Protein AF-A0A8H9JF50-F1 (afdb_monomer_lite)

pLDDT: mean 91.4, std 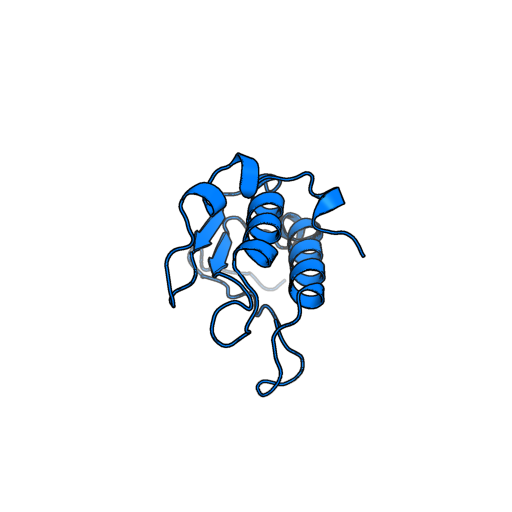13.29, range [35.34, 98.44]

Structure (mmCIF, N/CA/C/O backbone):
data_AF-A0A8H9JF50-F1
#
_entry.id   AF-A0A8H9JF50-F1
#
loop_
_atom_site.group_PDB
_atom_site.id
_atom_site.type_symbol
_atom_site.label_atom_id
_atom_site.label_alt_id
_atom_site.label_comp_id
_atom_site.label_asym_id
_atom_site.label_entity_id
_atom_site.label_seq_id
_atom_site.pdbx_PDB_ins_code
_atom_site.Cartn_x
_atom_site.Cartn_y
_atom_site.Cartn_z
_atom_site.occupancy
_atom_site.B_iso_or_equiv
_atom_site.auth_seq_id
_atom_site.auth_comp_id
_atom_site.auth_asym_id
_atom_site.auth_atom_id
_atom_site.pdbx_PDB_model_num
ATOM 1 N N . MET A 1 1 ? -9.924 -15.773 33.887 1.00 35.34 1 MET A N 1
ATOM 2 C CA . MET A 1 1 ? -10.119 -14.468 33.216 1.00 35.34 1 MET A CA 1
ATOM 3 C C . MET A 1 1 ? -8.802 -13.709 33.294 1.00 35.34 1 MET A C 1
ATOM 5 O O . MET A 1 1 ? -8.466 -13.223 34.364 1.00 35.34 1 MET A O 1
ATOM 9 N N . VAL A 1 2 ? -7.991 -13.709 32.230 1.00 38.16 2 VAL A N 1
ATOM 10 C CA . VAL A 1 2 ? -6.723 -12.959 32.231 1.00 38.16 2 VAL A CA 1
ATOM 11 C C . VAL A 1 2 ? -7.036 -11.502 31.922 1.00 38.16 2 VAL A C 1
ATOM 13 O O . VAL A 1 2 ? -7.527 -11.161 30.849 1.00 38.16 2 VAL A O 1
ATOM 16 N N . ASN A 1 3 ? -6.788 -10.674 32.926 1.00 41.47 3 ASN A N 1
ATOM 17 C CA . ASN A 1 3 ? -6.912 -9.231 32.924 1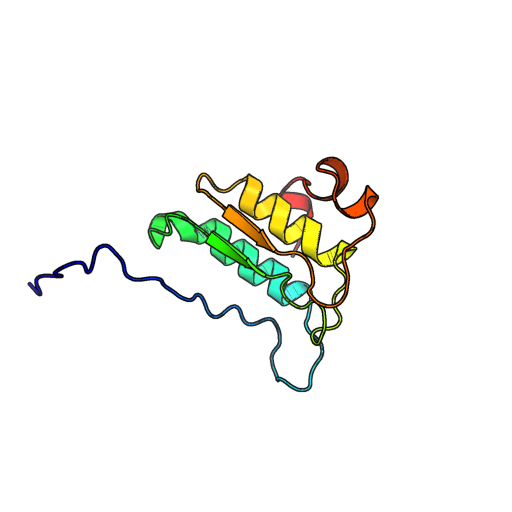.00 41.47 3 ASN A CA 1
ATOM 18 C C . ASN A 1 3 ? -5.883 -8.641 31.939 1.00 41.47 3 ASN A C 1
ATOM 20 O O . ASN A 1 3 ? -4.701 -8.544 32.271 1.00 41.47 3 ASN A O 1
ATOM 24 N N . ARG A 1 4 ? -6.308 -8.301 30.710 1.00 54.22 4 ARG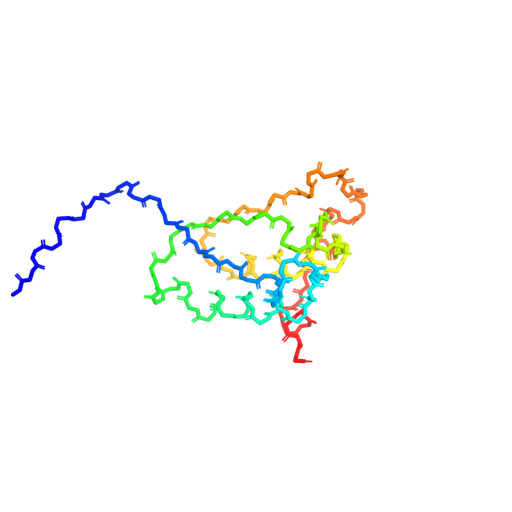 A N 1
ATOM 25 C CA . ARG A 1 4 ? 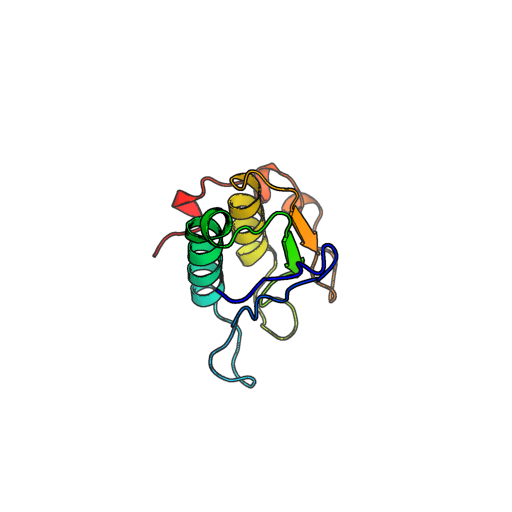-5.495 -7.504 29.778 1.00 54.22 4 ARG A CA 1
ATOM 26 C C . ARG A 1 4 ? -5.391 -6.099 30.361 1.00 54.22 4 ARG A C 1
ATOM 28 O O . ARG A 1 4 ? -6.261 -5.269 30.121 1.00 54.22 4 ARG A O 1
ATOM 35 N N . ARG A 1 5 ? -4.322 -5.818 31.104 1.00 50.53 5 ARG A N 1
ATOM 36 C CA . ARG A 1 5 ? -3.850 -4.436 31.203 1.00 50.53 5 ARG A CA 1
ATOM 37 C C . ARG A 1 5 ? -3.405 -4.058 29.792 1.00 50.53 5 ARG A C 1
ATOM 39 O O . ARG A 1 5 ? -2.391 -4.557 29.317 1.00 50.53 5 ARG A O 1
ATOM 46 N N . GLN A 1 6 ? -4.263 -3.325 29.090 1.00 49.06 6 GLN A N 1
ATOM 47 C CA . GLN A 1 6 ? -3.965 -2.768 27.781 1.00 49.06 6 GLN A CA 1
ATOM 48 C C . GLN A 1 6 ? -2.825 -1.774 27.972 1.00 49.06 6 GLN A C 1
ATOM 50 O O . GLN A 1 6 ? -2.970 -0.794 28.694 1.00 49.06 6 GLN A O 1
ATOM 55 N N . ASP A 1 7 ? -1.678 -2.062 27.373 1.00 54.22 7 ASP A N 1
ATOM 56 C CA . ASP A 1 7 ? -0.713 -1.018 27.075 1.00 54.22 7 ASP A CA 1
ATOM 57 C C . ASP A 1 7 ? -1.356 -0.160 25.978 1.00 54.22 7 ASP A C 1
ATOM 59 O O . ASP A 1 7 ? -1.441 -0.571 24.819 1.00 54.22 7 ASP A O 1
ATOM 63 N N . GLU A 1 8 ? -1.926 0.980 26.371 1.00 59.38 8 GLU A N 1
ATOM 64 C CA . GLU A 1 8 ? -2.712 1.877 25.511 1.00 59.38 8 GLU A CA 1
ATOM 65 C C . GLU A 1 8 ? -1.879 2.523 24.381 1.00 59.38 8 GLU A C 1
ATOM 67 O O . GLU A 1 8 ? -2.419 3.287 23.583 1.00 59.38 8 GLU A O 1
ATOM 72 N N . THR A 1 9 ? -0.582 2.195 24.263 1.00 70.31 9 THR A N 1
ATOM 73 C CA . THR A 1 9 ? 0.353 2.807 23.300 1.00 70.31 9 THR A CA 1
ATOM 74 C C . THR A 1 9 ? 1.090 1.826 22.381 1.00 70.31 9 THR A C 1
ATOM 76 O O . THR A 1 9 ? 1.925 2.240 21.574 1.00 70.31 9 THR A O 1
ATOM 79 N N . ALA A 1 10 ? 0.788 0.527 22.455 1.00 79.56 10 ALA A N 1
ATOM 80 C CA . ALA A 1 10 ? 1.512 -0.476 21.680 1.00 79.56 10 ALA A CA 1
ATOM 81 C C . ALA A 1 10 ? 1.288 -0.319 20.162 1.00 79.56 10 ALA A C 1
ATOM 83 O O . ALA A 1 10 ? 0.161 -0.385 19.665 1.00 79.56 10 ALA A O 1
ATOM 84 N N . THR A 1 11 ? 2.384 -0.150 19.415 1.00 86.06 11 THR A N 1
ATOM 85 C CA . THR A 1 11 ? 2.382 -0.141 17.945 1.00 86.06 11 THR A CA 1
ATOM 86 C C . THR A 1 11 ? 2.529 -1.566 17.419 1.00 86.06 11 THR A C 1
ATOM 88 O O . THR A 1 11 ? 3.437 -2.291 17.824 1.00 86.06 11 THR A O 1
ATOM 91 N N . TRP A 1 12 ? 1.645 -1.962 16.503 1.00 92.81 12 TRP A N 1
ATOM 92 C CA . TRP A 1 12 ? 1.619 -3.302 15.917 1.00 92.81 12 TRP A CA 1
ATOM 93 C C . TRP A 1 12 ? 2.203 -3.309 14.506 1.00 92.81 12 TRP A C 1
ATOM 95 O O . TRP A 1 12 ? 2.037 -2.353 13.751 1.00 92.81 12 TRP A O 1
ATOM 105 N N . PHE A 1 13 ? 2.838 -4.423 14.140 1.00 94.50 13 PHE A N 1
ATOM 106 C CA . PHE A 1 13 ? 3.382 -4.648 12.803 1.00 94.50 13 PHE A CA 1
ATOM 107 C C . PHE A 1 13 ? 2.626 -5.787 12.119 1.00 94.50 13 PHE A C 1
ATOM 109 O O . PHE A 1 13 ? 2.662 -6.928 12.580 1.00 94.50 13 PHE A O 1
ATOM 116 N N . LEU A 1 14 ? 1.970 -5.484 10.999 1.00 94.69 14 LEU A N 1
ATOM 117 C CA . LEU A 1 14 ? 1.417 -6.491 10.099 1.00 94.69 14 LEU A CA 1
ATOM 118 C C . LEU A 1 14 ? 2.502 -6.894 9.094 1.00 94.69 14 LEU A C 1
ATOM 120 O O . LEU A 1 14 ? 2.904 -6.094 8.249 1.00 94.69 14 LEU A O 1
ATOM 124 N N . LEU A 1 15 ? 2.990 -8.131 9.190 1.00 96.19 15 LEU A N 1
ATOM 125 C CA . LEU A 1 15 ? 4.000 -8.655 8.272 1.00 96.19 15 LEU A CA 1
ATOM 126 C C . LEU A 1 15 ? 3.353 -8.995 6.923 1.00 96.19 15 LEU A C 1
ATOM 128 O O . LEU A 1 15 ? 2.821 -10.085 6.728 1.00 96.19 15 LEU A O 1
ATOM 132 N N . PHE A 1 16 ? 3.389 -8.040 5.997 1.00 96.56 16 PHE A N 1
ATOM 133 C CA . PHE A 1 16 ? 2.805 -8.177 4.665 1.00 96.56 16 PHE A CA 1
ATOM 134 C C . PHE A 1 16 ? 3.769 -8.919 3.724 1.00 96.56 16 PHE A C 1
ATOM 136 O O . PHE A 1 16 ? 4.766 -8.357 3.263 1.00 96.56 16 PHE A O 1
ATOM 143 N N . ALA A 1 17 ? 3.483 -10.187 3.421 1.00 95.25 17 ALA A N 1
ATOM 144 C CA . ALA A 1 17 ? 4.303 -10.986 2.513 1.00 95.25 17 ALA A CA 1
ATOM 145 C C . ALA A 1 17 ? 4.099 -10.544 1.053 1.00 95.25 17 ALA A C 1
ATOM 147 O O . ALA A 1 17 ? 3.037 -10.739 0.477 1.00 95.25 17 ALA A O 1
ATOM 148 N N . THR A 1 18 ? 5.132 -9.965 0.436 1.00 95.75 18 THR A N 1
ATOM 149 C CA . THR A 1 18 ? 5.092 -9.521 -0.973 1.00 95.75 18 THR A CA 1
ATOM 150 C C . THR A 1 18 ? 5.802 -10.477 -1.933 1.00 95.75 18 THR A C 1
ATOM 152 O O . THR A 1 18 ? 5.834 -10.219 -3.136 1.00 95.75 18 THR A O 1
ATOM 155 N N . LYS A 1 19 ? 6.401 -11.560 -1.416 1.00 94.69 19 LYS A N 1
ATOM 156 C CA . LYS A 1 19 ? 7.195 -12.576 -2.131 1.00 94.69 19 LYS A CA 1
ATOM 157 C C . LYS A 1 19 ? 7.063 -13.922 -1.418 1.00 94.69 19 LYS A C 1
ATOM 159 O O . LYS A 1 19 ? 6.875 -13.938 -0.203 1.00 94.69 19 LYS A O 1
ATOM 164 N N . ALA A 1 20 ? 7.236 -15.028 -2.144 1.00 94.00 20 ALA A N 1
ATOM 165 C CA . ALA A 1 20 ? 7.308 -16.361 -1.536 1.00 94.00 20 ALA A CA 1
ATOM 166 C C . ALA A 1 20 ? 8.729 -16.672 -1.044 1.00 94.00 20 ALA A C 1
ATOM 168 O O . ALA A 1 20 ? 8.915 -17.153 0.072 1.00 94.00 20 ALA A O 1
ATOM 169 N N . HIS A 1 21 ? 9.741 -16.330 -1.845 1.00 94.12 21 HIS A N 1
ATOM 170 C CA . HIS A 1 21 ? 11.140 -16.408 -1.447 1.00 94.12 21 HIS A CA 1
ATOM 171 C C . HIS A 1 21 ? 11.848 -15.059 -1.643 1.00 94.12 21 HIS A C 1
ATOM 173 O O . HIS A 1 21 ? 11.591 -14.331 -2.598 1.00 94.12 21 HIS A O 1
ATOM 179 N N . TRP A 1 22 ? 12.783 -14.708 -0.756 1.00 91.00 22 TRP A N 1
ATOM 180 C CA . TRP A 1 22 ? 13.410 -13.376 -0.747 1.00 91.00 22 TRP A CA 1
ATOM 181 C C . TRP A 1 22 ? 14.200 -13.041 -2.026 1.00 91.00 22 TRP A C 1
ATOM 183 O O . TRP A 1 22 ? 14.316 -11.870 -2.384 1.00 91.00 22 TRP A O 1
ATOM 193 N N . LYS A 1 23 ? 14.724 -14.065 -2.718 1.00 92.25 23 LYS A N 1
ATOM 194 C CA . LYS A 1 23 ? 15.435 -13.928 -4.006 1.00 92.25 23 LYS A CA 1
ATOM 195 C C . LYS A 1 23 ? 14.515 -13.688 -5.208 1.00 92.25 23 LYS A C 1
ATOM 197 O O . LYS A 1 23 ? 15.014 -13.368 -6.280 1.00 92.25 23 LYS A O 1
ATOM 202 N N . GLU A 1 24 ? 13.211 -13.898 -5.065 1.00 93.56 24 GLU A N 1
ATOM 203 C CA . GLU A 1 24 ? 12.255 -13.758 -6.166 1.00 93.56 24 GLU A CA 1
ATOM 204 C C . GLU A 1 24 ? 11.798 -12.305 -6.324 1.00 93.56 24 GLU A C 1
ATOM 206 O O . GLU A 1 24 ? 12.020 -11.465 -5.449 1.00 93.56 24 GLU A O 1
ATOM 211 N N . ALA A 1 25 ? 11.151 -11.989 -7.445 1.00 94.88 25 ALA A N 1
ATOM 212 C CA . ALA A 1 25 ? 10.444 -10.723 -7.610 1.00 94.88 25 ALA A CA 1
ATOM 213 C C . ALA A 1 25 ? 9.154 -10.708 -6.774 1.00 94.88 25 ALA A C 1
ATOM 215 O O . ALA A 1 25 ? 8.577 -11.756 -6.475 1.00 94.88 25 ALA A O 1
ATOM 216 N N . SER A 1 26 ? 8.701 -9.512 -6.393 1.00 96.31 26 SER A N 1
ATOM 217 C CA . SER A 1 26 ? 7.379 -9.351 -5.792 1.00 96.31 26 SER A CA 1
ATOM 218 C C . SER A 1 26 ? 6.316 -9.597 -6.842 1.00 96.31 26 SER A C 1
ATOM 220 O O . SER A 1 26 ? 6.531 -9.353 -8.029 1.00 96.31 26 SER A O 1
ATOM 222 N N . LYS A 1 27 ? 5.157 -10.078 -6.403 1.00 96.81 27 LYS A N 1
ATOM 223 C CA . LYS A 1 27 ? 4.042 -10.330 -7.306 1.00 96.81 27 LYS A CA 1
ATOM 224 C C . LYS A 1 27 ? 2.862 -9.445 -6.960 1.00 96.81 27 LYS A C 1
ATOM 226 O O . LYS A 1 27 ? 2.524 -9.295 -5.788 1.00 96.81 27 LYS A O 1
ATOM 231 N N . LEU A 1 28 ? 2.225 -8.898 -7.991 1.00 96.62 28 LEU A N 1
ATOM 232 C CA . LEU A 1 28 ? 1.056 -8.038 -7.828 1.00 96.62 28 LEU A CA 1
ATOM 233 C C . LEU A 1 28 ? -0.114 -8.794 -7.174 1.00 96.62 28 LEU A C 1
ATOM 235 O O . LEU A 1 28 ? -0.791 -8.217 -6.331 1.00 96.62 28 LEU A O 1
ATOM 239 N N . GLU A 1 29 ? -0.279 -10.089 -7.480 1.00 96.88 29 GLU A N 1
ATOM 240 C CA . GLU A 1 29 ? -1.274 -10.978 -6.846 1.00 96.88 29 GLU A CA 1
ATOM 241 C C . GLU A 1 29 ? -1.175 -10.965 -5.313 1.00 96.88 29 GLU A C 1
ATOM 243 O O . GLU A 1 29 ? -2.179 -10.802 -4.631 1.00 96.88 29 GLU A O 1
ATOM 248 N N . TYR A 1 30 ? 0.040 -10.998 -4.754 1.00 97.25 30 TYR A N 1
ATOM 249 C CA . TYR A 1 30 ? 0.230 -10.969 -3.301 1.00 97.25 30 TYR A CA 1
ATOM 250 C C . TYR A 1 30 ? -0.163 -9.619 -2.691 1.00 97.25 30 TYR A C 1
ATOM 252 O O . TYR A 1 30 ? -0.624 -9.563 -1.552 1.00 97.25 30 TYR A O 1
ATOM 260 N N . ILE A 1 31 ? -0.007 -8.525 -3.445 1.00 97.69 31 ILE A N 1
ATOM 261 C CA . ILE A 1 31 ? -0.467 -7.201 -3.015 1.00 97.69 31 ILE A CA 1
ATOM 262 C C . ILE A 1 31 ? -1.995 -7.151 -3.021 1.00 97.69 31 ILE A C 1
ATOM 264 O O . ILE A 1 31 ? -2.587 -6.701 -2.044 1.00 97.69 31 ILE A O 1
ATOM 268 N N . VAL A 1 32 ? -2.628 -7.640 -4.089 1.00 97.69 32 VAL A N 1
ATOM 269 C CA . VAL A 1 32 ? -4.090 -7.693 -4.212 1.00 97.69 32 VAL A CA 1
ATOM 270 C C . VAL A 1 32 ? -4.701 -8.529 -3.090 1.00 97.69 32 VAL A C 1
ATOM 272 O O . VAL A 1 32 ? -5.560 -8.032 -2.361 1.00 97.69 32 VAL A O 1
ATOM 275 N N . ASP A 1 33 ? -4.226 -9.757 -2.895 1.00 97.25 33 ASP A N 1
ATOM 276 C CA . ASP A 1 33 ? -4.764 -10.668 -1.883 1.00 97.25 33 ASP A CA 1
ATOM 277 C C . ASP A 1 33 ? -4.547 -10.141 -0.462 1.00 97.25 33 ASP A C 1
ATOM 279 O O . ASP A 1 33 ? -5.463 -10.163 0.364 1.00 97.25 33 ASP A O 1
ATOM 283 N N . GLY A 1 34 ? -3.357 -9.605 -0.175 1.00 97.31 34 GLY A N 1
ATOM 284 C CA . GLY A 1 34 ? -3.066 -9.027 1.133 1.00 97.31 34 GLY A CA 1
ATOM 285 C C . GLY A 1 34 ? -3.897 -7.774 1.422 1.00 97.31 34 GLY A C 1
ATOM 286 O O . GLY A 1 34 ? -4.396 -7.618 2.534 1.00 97.31 34 GLY A O 1
ATOM 287 N N . MET A 1 35 ? -4.115 -6.903 0.431 1.00 97.94 35 MET A N 1
ATOM 288 C CA . MET A 1 35 ? -4.960 -5.716 0.606 1.00 97.94 35 MET A CA 1
ATOM 289 C C . MET A 1 35 ? -6.447 -6.065 0.712 1.00 97.94 35 MET A C 1
ATOM 291 O O . MET A 1 35 ? -7.151 -5.428 1.494 1.00 97.94 35 MET A O 1
ATOM 295 N N . ARG A 1 36 ? -6.919 -7.104 0.008 1.00 97.94 36 ARG A N 1
ATOM 296 C CA . ARG A 1 36 ? -8.267 -7.656 0.210 1.00 97.94 36 ARG A CA 1
ATOM 297 C C . ARG A 1 36 ? -8.437 -8.135 1.649 1.00 97.94 36 ARG A C 1
ATOM 299 O O . ARG A 1 36 ? -9.385 -7.736 2.315 1.00 97.94 36 ARG A O 1
ATOM 306 N N . TRP A 1 37 ? -7.473 -8.900 2.166 1.00 97.62 37 TRP A N 1
ATOM 307 C CA . TRP A 1 37 ? -7.502 -9.338 3.560 1.00 97.62 37 TRP A CA 1
ATOM 308 C C . TRP A 1 37 ? -7.537 -8.154 4.534 1.00 97.62 37 TRP A C 1
ATOM 310 O O . TRP A 1 37 ? -8.331 -8.167 5.471 1.00 97.62 37 TRP A O 1
ATOM 320 N N . VAL A 1 38 ? -6.727 -7.112 4.314 1.00 97.62 38 VAL A N 1
ATOM 321 C CA . VAL A 1 38 ? -6.748 -5.908 5.164 1.00 97.62 38 VAL A CA 1
ATOM 322 C C . VAL A 1 38 ? -8.135 -5.263 5.168 1.00 97.62 38 VAL A C 1
ATOM 324 O O . VAL A 1 38 ? -8.666 -4.997 6.246 1.00 97.62 38 VAL A O 1
ATOM 327 N N . LEU A 1 39 ? -8.738 -5.054 3.995 1.00 97.38 39 LEU A N 1
ATOM 328 C CA . LEU A 1 39 ? -10.062 -4.440 3.877 1.00 97.38 39 LEU A CA 1
ATOM 329 C C . LEU A 1 39 ? -11.147 -5.260 4.588 1.00 97.38 39 LEU A C 1
ATOM 331 O O . LEU A 1 39 ? -11.965 -4.696 5.310 1.00 97.38 39 LEU A O 1
ATOM 335 N N . ASP A 1 40 ? -11.107 -6.583 4.445 1.00 97.44 40 ASP A N 1
ATOM 336 C CA . ASP A 1 40 ? -12.110 -7.483 5.020 1.00 97.44 40 ASP A CA 1
ATOM 337 C C . ASP A 1 40 ? -11.971 -7.642 6.547 1.00 97.44 40 ASP A C 1
ATOM 339 O O . ASP A 1 40 ? -12.914 -8.060 7.220 1.00 97.44 40 ASP A O 1
ATOM 343 N N . ASN A 1 41 ? -10.795 -7.341 7.116 1.00 97.38 41 ASN A N 1
ATOM 344 C CA . ASN A 1 41 ? -10.473 -7.701 8.501 1.00 97.38 41 ASN A CA 1
ATOM 345 C C . ASN A 1 41 ? -10.127 -6.521 9.417 1.00 97.38 41 ASN A C 1
ATOM 347 O O . ASN A 1 41 ? -10.106 -6.714 10.632 1.00 97.38 41 ASN A O 1
ATOM 351 N N . TYR A 1 42 ? -9.863 -5.310 8.913 1.00 96.88 42 TYR A N 1
ATOM 352 C CA . TYR A 1 42 ? -9.330 -4.236 9.766 1.00 96.88 42 TYR A CA 1
ATOM 353 C C . TYR A 1 42 ? -10.229 -3.896 10.969 1.00 96.88 42 TYR A C 1
ATOM 355 O O . TYR A 1 42 ? -9.719 -3.658 12.066 1.00 96.88 42 TYR A O 1
ATOM 363 N N . GLU A 1 43 ? -11.554 -3.945 10.799 1.00 96.44 43 GLU A N 1
ATOM 364 C CA . GLU A 1 43 ? -12.522 -3.659 11.866 1.00 96.44 43 GLU A CA 1
ATOM 365 C C . GLU A 1 43 ? -12.522 -4.743 12.947 1.00 96.44 43 GLU A C 1
ATOM 367 O O . GLU A 1 43 ? -12.451 -4.438 14.140 1.00 96.44 43 GLU A O 1
ATOM 372 N N . SER A 1 44 ? -12.549 -6.018 12.541 1.00 96.69 44 SER A N 1
ATOM 373 C CA . SER A 1 44 ? -12.561 -7.155 13.469 1.00 96.69 44 SER A CA 1
ATOM 374 C C . SER A 1 44 ? -11.231 -7.302 14.213 1.00 96.69 44 SER A C 1
ATOM 376 O O . SER A 1 44 ? -11.213 -7.694 15.380 1.00 96.69 44 SER A O 1
ATOM 378 N N . GLN A 1 45 ? -10.129 -6.907 13.568 1.00 95.00 45 GLN A N 1
ATOM 379 C CA . GLN A 1 45 ? -8.794 -6.817 14.163 1.00 95.00 45 GLN A CA 1
ATOM 380 C C . GLN A 1 45 ? -8.591 -5.542 14.999 1.00 95.00 45 GLN A C 1
ATOM 382 O O . GLN A 1 45 ? -7.533 -5.366 15.599 1.00 95.00 45 GLN A O 1
ATOM 387 N N . GLN A 1 46 ? -9.594 -4.658 15.071 1.00 94.25 46 GLN A N 1
ATOM 388 C CA . GLN A 1 46 ? -9.553 -3.395 15.813 1.00 94.25 46 GLN A CA 1
ATOM 389 C C . GLN A 1 46 ? -8.393 -2.472 15.397 1.00 94.25 46 GLN A C 1
ATOM 391 O O . GLN A 1 46 ? -7.863 -1.724 16.224 1.00 94.25 46 GLN A O 1
ATOM 396 N N . ILE A 1 47 ? -8.000 -2.502 14.121 1.00 94.50 47 ILE A N 1
ATOM 397 C CA . ILE A 1 47 ? -6.993 -1.594 13.567 1.00 94.50 47 ILE A CA 1
ATOM 398 C C . ILE A 1 47 ? -7.610 -0.194 13.493 1.00 94.50 47 ILE A C 1
ATOM 400 O O . ILE A 1 47 ? -8.622 0.018 12.829 1.00 94.50 47 ILE A O 1
ATOM 404 N N . ARG A 1 48 ? -7.005 0.770 14.197 1.00 94.75 48 ARG A N 1
ATOM 405 C CA . ARG A 1 48 ? -7.528 2.146 14.317 1.00 94.75 48 ARG A CA 1
ATOM 406 C C . ARG A 1 48 ? -6.820 3.161 13.429 1.00 94.75 48 ARG A C 1
ATOM 408 O O . ARG A 1 48 ? -7.347 4.247 13.228 1.00 94.75 48 ARG A O 1
ATOM 415 N N . SER A 1 49 ? -5.636 2.829 12.936 1.00 96.00 49 SER A N 1
ATOM 416 C CA . SER A 1 49 ? -4.880 3.611 11.963 1.00 96.00 49 SER A CA 1
ATOM 417 C C . SER A 1 49 ? -3.911 2.694 11.222 1.00 96.00 49 SER A C 1
ATOM 419 O O . SER A 1 49 ? -3.566 1.619 11.720 1.00 96.00 49 SER A O 1
ATOM 421 N N . LEU A 1 50 ? -3.488 3.100 10.026 1.00 97.12 50 LEU A N 1
ATOM 422 C CA . LEU A 1 50 ? -2.621 2.287 9.179 1.00 97.12 50 LEU A CA 1
ATOM 423 C C . LEU A 1 50 ? -1.552 3.133 8.480 1.00 97.12 50 LEU A C 1
ATOM 425 O O . LEU A 1 50 ? -1.825 4.211 7.962 1.00 97.12 50 LEU A O 1
ATOM 429 N N . ALA A 1 51 ? -0.330 2.618 8.423 1.00 97.19 51 ALA A N 1
ATOM 430 C CA . ALA A 1 51 ? 0.753 3.171 7.622 1.00 97.19 51 ALA A CA 1
ATOM 431 C C . ALA A 1 51 ? 1.301 2.072 6.707 1.00 97.19 51 ALA A C 1
ATOM 433 O O . ALA A 1 51 ? 1.694 1.010 7.189 1.00 97.19 51 ALA A O 1
ATOM 434 N N . LEU A 1 52 ? 1.321 2.320 5.397 1.00 97.12 52 LEU A N 1
ATOM 435 C CA . LEU A 1 52 ? 1.768 1.367 4.382 1.00 97.12 52 LEU A CA 1
ATOM 436 C C . LEU A 1 52 ? 2.958 1.938 3.606 1.00 97.12 52 LEU A C 1
ATOM 438 O O . LEU A 1 52 ? 2.878 3.071 3.128 1.00 97.12 52 LEU A O 1
ATOM 442 N N . PRO A 1 53 ? 4.048 1.180 3.420 1.00 96.94 53 PRO A N 1
ATOM 443 C CA . PRO A 1 53 ? 5.052 1.527 2.422 1.00 96.94 53 PRO A CA 1
ATOM 444 C C . PRO A 1 53 ? 4.527 1.240 1.003 1.00 96.94 53 PRO A C 1
ATOM 446 O O . PRO A 1 53 ? 3.495 0.590 0.831 1.00 96.94 53 PRO A O 1
ATOM 449 N N . ALA A 1 54 ? 5.271 1.651 -0.025 1.00 96.88 54 ALA A N 1
ATOM 450 C CA . ALA A 1 54 ? 5.042 1.220 -1.405 1.00 96.88 54 ALA A CA 1
ATOM 451 C C . ALA A 1 54 ? 5.348 -0.287 -1.569 1.00 96.88 54 ALA A C 1
ATOM 453 O O . ALA A 1 54 ? 6.455 -0.683 -1.940 1.00 96.88 54 ALA A O 1
ATOM 454 N N . LEU A 1 55 ? 4.377 -1.134 -1.212 1.00 96.94 55 LEU A N 1
ATOM 455 C CA . LEU A 1 55 ? 4.534 -2.584 -1.087 1.00 96.94 55 LEU A CA 1
ATOM 456 C C . LEU A 1 55 ? 4.996 -3.243 -2.395 1.00 96.94 55 LEU A C 1
ATOM 458 O O . LEU A 1 55 ? 4.360 -3.120 -3.435 1.00 96.94 55 LEU A O 1
ATOM 462 N N . GLY A 1 56 ? 6.102 -3.987 -2.329 1.00 95.06 56 GLY A N 1
ATOM 463 C CA . GLY A 1 56 ? 6.653 -4.711 -3.479 1.00 95.06 56 GLY A CA 1
ATOM 464 C C . GLY A 1 56 ? 7.317 -3.827 -4.544 1.00 95.06 56 GLY A C 1
ATOM 465 O O . GLY A 1 56 ? 7.826 -4.359 -5.530 1.00 95.06 56 GLY A O 1
ATOM 466 N N . CYS A 1 57 ? 7.374 -2.508 -4.344 1.00 95.19 57 CYS A N 1
ATOM 467 C CA . CYS A 1 57 ? 8.219 -1.615 -5.136 1.00 95.19 57 CYS A CA 1
ATOM 468 C C . CYS A 1 57 ? 9.703 -1.738 -4.728 1.00 95.19 57 CYS A C 1
ATOM 470 O O . CYS A 1 57 ? 10.053 -2.424 -3.761 1.00 95.19 57 CYS A O 1
ATOM 472 N N . GLY A 1 58 ? 10.593 -1.078 -5.475 1.00 90.06 58 GLY A N 1
ATOM 473 C CA . GLY A 1 58 ? 12.040 -1.093 -5.222 1.00 90.06 58 GLY A CA 1
ATOM 474 C C . GLY A 1 58 ? 12.650 -2.470 -5.486 1.00 90.06 58 GLY A C 1
ATOM 475 O O . GLY A 1 58 ? 12.488 -3.012 -6.578 1.00 90.06 58 GLY A O 1
ATOM 476 N N . LEU A 1 59 ? 13.244 -3.103 -4.465 1.00 88.75 59 LEU A N 1
ATOM 477 C CA . LEU A 1 59 ? 13.789 -4.474 -4.539 1.00 88.75 59 LEU A CA 1
ATOM 478 C C . LEU A 1 59 ? 12.762 -5.546 -4.951 1.00 88.75 59 LEU A C 1
ATOM 480 O O . LEU A 1 59 ? 13.125 -6.673 -5.304 1.00 88.75 59 LEU A O 1
ATOM 484 N N . GLY A 1 60 ? 11.467 -5.251 -4.831 1.00 89.75 60 GLY A N 1
ATOM 485 C CA . GLY A 1 60 ? 10.400 -6.124 -5.315 1.00 89.75 60 GLY A CA 1
ATOM 486 C C . GLY A 1 60 ? 10.154 -6.036 -6.821 1.00 89.75 60 GLY A C 1
ATOM 487 O O . GLY A 1 60 ? 9.654 -7.001 -7.395 1.00 89.75 60 GLY A O 1
ATOM 488 N N . GLY A 1 61 ? 10.557 -4.939 -7.463 1.00 93.88 61 GLY A N 1
ATOM 489 C CA . GLY A 1 61 ? 10.440 -4.729 -8.904 1.00 93.88 61 GLY A CA 1
ATOM 490 C C . GLY A 1 61 ? 9.044 -4.344 -9.405 1.00 93.88 61 GLY A C 1
ATOM 491 O O . GLY A 1 61 ? 8.890 -4.137 -10.605 1.00 93.88 61 GLY A O 1
ATOM 492 N N . LEU A 1 62 ? 8.032 -4.223 -8.536 1.00 96.38 62 LEU A N 1
ATOM 493 C CA . LEU A 1 62 ? 6.733 -3.684 -8.949 1.00 96.38 62 LEU A CA 1
ATOM 494 C C . LEU A 1 62 ? 6.828 -2.171 -9.177 1.00 96.38 62 LEU A C 1
ATOM 496 O O . LEU A 1 62 ? 7.556 -1.460 -8.480 1.00 96.38 62 LEU A O 1
ATOM 500 N N . THR A 1 63 ? 6.072 -1.672 -10.153 1.00 96.25 63 THR A N 1
ATOM 501 C CA . THR A 1 63 ? 5.976 -0.236 -10.422 1.00 96.25 63 THR A CA 1
ATOM 502 C C . THR A 1 63 ? 4.938 0.415 -9.512 1.00 96.25 63 THR A C 1
ATOM 504 O O . THR A 1 63 ? 3.917 -0.188 -9.166 1.00 96.25 63 THR A O 1
ATOM 507 N N . TRP A 1 64 ? 5.154 1.689 -9.172 1.00 97.31 64 TRP A N 1
ATOM 508 C CA . TRP A 1 64 ? 4.143 2.478 -8.465 1.00 97.31 64 TRP A CA 1
ATOM 509 C C . TRP A 1 64 ? 2.833 2.558 -9.250 1.00 97.31 64 TRP A C 1
ATOM 511 O O . TRP A 1 64 ? 1.766 2.403 -8.670 1.00 97.31 64 TRP A O 1
ATOM 521 N N . SER A 1 65 ? 2.908 2.689 -10.573 1.00 96.88 65 SER A N 1
ATOM 522 C CA . SER A 1 65 ? 1.732 2.704 -11.440 1.00 96.88 65 SER A CA 1
ATOM 523 C C . SER A 1 65 ? 0.829 1.471 -11.315 1.00 96.88 65 SER A C 1
ATOM 525 O O . SER A 1 65 ? -0.379 1.579 -11.530 1.00 96.88 65 SER A O 1
ATOM 527 N N . ALA A 1 66 ? 1.387 0.314 -10.942 1.00 96.44 66 ALA A N 1
ATOM 528 C CA . ALA A 1 66 ? 0.625 -0.902 -10.678 1.00 96.44 66 ALA A CA 1
ATOM 529 C C . ALA A 1 66 ? 0.130 -0.977 -9.223 1.00 96.44 66 ALA A C 1
ATOM 531 O O . ALA A 1 66 ? -1.013 -1.352 -8.977 1.00 96.44 66 ALA A O 1
ATOM 532 N N . VAL A 1 67 ? 0.983 -0.621 -8.258 1.00 97.44 67 VAL A N 1
ATOM 533 C CA . VAL A 1 67 ? 0.723 -0.813 -6.820 1.00 97.44 67 VAL A CA 1
ATOM 534 C C . VAL A 1 67 ? -0.077 0.334 -6.202 1.00 97.44 67 VAL A C 1
ATOM 536 O O . VAL A 1 67 ? -1.009 0.095 -5.438 1.00 97.44 67 VAL A O 1
ATOM 539 N N . GLY A 1 68 ? 0.272 1.577 -6.528 1.00 97.81 68 GLY A N 1
ATOM 540 C CA . GLY A 1 68 ? -0.314 2.796 -5.973 1.00 97.81 68 GLY A CA 1
ATOM 541 C C . GLY A 1 68 ? -1.842 2.804 -6.036 1.00 97.81 68 GLY A C 1
ATOM 542 O O . GLY A 1 68 ? -2.465 2.977 -4.989 1.00 97.81 68 GLY A O 1
ATOM 543 N N . PRO A 1 69 ? -2.465 2.524 -7.200 1.00 98.25 69 PRO A N 1
ATOM 544 C CA . PRO A 1 69 ? -3.919 2.458 -7.296 1.00 98.25 69 PRO A CA 1
ATOM 545 C C . PRO A 1 69 ? -4.561 1.401 -6.390 1.00 98.25 69 PRO A C 1
ATOM 547 O O . PRO A 1 69 ? -5.637 1.644 -5.854 1.00 98.25 69 PRO A O 1
ATOM 550 N N . ILE A 1 70 ? -3.911 0.251 -6.173 1.00 98.44 70 ILE A N 1
ATOM 551 C CA . ILE A 1 70 ? -4.418 -0.798 -5.272 1.00 98.44 70 ILE A CA 1
ATOM 552 C C . ILE A 1 70 ? -4.389 -0.295 -3.828 1.00 98.44 70 ILE A C 1
ATOM 554 O O . ILE A 1 70 ? -5.411 -0.329 -3.144 1.00 98.44 70 ILE A O 1
ATOM 558 N N . LEU A 1 71 ? -3.233 0.203 -3.372 1.00 98.31 71 LEU A N 1
ATOM 559 C CA . LEU A 1 71 ? -3.071 0.666 -1.992 1.00 98.31 71 LEU A CA 1
ATOM 560 C C . LEU A 1 71 ? -4.023 1.821 -1.693 1.00 98.31 71 LEU A C 1
ATOM 562 O O . LEU A 1 71 ? -4.775 1.757 -0.725 1.00 98.31 71 LEU A O 1
ATOM 566 N N . CYS A 1 72 ? -4.011 2.851 -2.541 1.00 98.12 72 CYS A N 1
ATOM 567 C CA . CYS A 1 72 ? -4.775 4.073 -2.334 1.00 98.12 72 CYS A CA 1
ATOM 568 C C . CYS A 1 72 ? -6.286 3.847 -2.419 1.00 98.12 72 CYS A C 1
ATOM 570 O O . CYS A 1 72 ? -7.006 4.381 -1.582 1.00 98.12 72 CYS A O 1
ATOM 572 N N . SER A 1 73 ? -6.771 3.034 -3.362 1.00 98.06 73 SER A N 1
ATOM 573 C CA . SER A 1 73 ? -8.208 2.738 -3.457 1.00 98.06 73 SER A CA 1
ATOM 574 C C . SER A 1 73 ? -8.707 1.972 -2.235 1.00 98.06 73 SER A C 1
ATOM 576 O O . SER A 1 73 ? -9.758 2.296 -1.696 1.00 98.06 73 SER A O 1
ATOM 578 N N . VAL A 1 74 ? -7.938 0.990 -1.751 1.00 98.00 74 VAL A N 1
ATOM 579 C CA . VAL A 1 74 ? -8.344 0.211 -0.576 1.00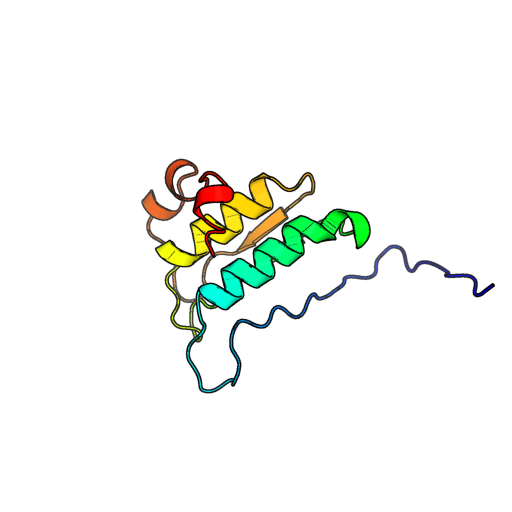 98.00 74 VAL A CA 1
ATOM 580 C C . VAL A 1 74 ? -8.336 1.069 0.685 1.00 98.00 74 VAL A C 1
ATOM 582 O O . VAL A 1 74 ? -9.330 1.079 1.403 1.00 98.00 74 VAL A O 1
ATOM 585 N N . VAL A 1 75 ? -7.272 1.838 0.945 1.00 97.12 75 VAL A N 1
ATOM 586 C CA . VAL A 1 75 ? -7.248 2.705 2.138 1.00 97.12 75 VAL A CA 1
ATOM 587 C C . VAL A 1 75 ? -8.263 3.845 2.069 1.00 97.12 75 VAL A C 1
ATOM 589 O O . VAL A 1 75 ? -8.660 4.348 3.112 1.00 97.12 75 VAL A O 1
ATOM 592 N N . HIS A 1 76 ? -8.694 4.250 0.870 1.00 96.25 76 HIS A N 1
ATOM 593 C CA . HIS A 1 76 ? -9.745 5.251 0.697 1.00 96.25 76 HIS A CA 1
ATOM 594 C C . HIS A 1 76 ? -11.126 4.743 1.136 1.00 96.25 76 HIS A C 1
ATOM 596 O O . HIS A 1 76 ? -11.901 5.517 1.690 1.00 96.25 76 HIS A O 1
ATOM 602 N N . GLU A 1 77 ? -11.418 3.452 0.945 1.00 96.19 77 GLU A N 1
ATOM 603 C CA . GLU A 1 77 ? -12.648 2.825 1.455 1.00 96.19 77 GLU A CA 1
ATOM 604 C C . GLU A 1 77 ? -12.620 2.606 2.976 1.00 96.19 77 GLU A C 1
ATOM 606 O O . GLU A 1 77 ? -13.663 2.505 3.627 1.00 96.19 77 GLU A O 1
ATOM 611 N N . MET A 1 78 ? -11.426 2.531 3.568 1.00 96.25 78 MET A N 1
ATOM 612 C CA . MET A 1 78 ? -11.271 2.300 5.000 1.00 96.25 78 MET A CA 1
ATOM 613 C C . MET A 1 78 ? -11.668 3.543 5.805 1.00 96.25 78 MET A C 1
ATOM 615 O O . MET A 1 78 ? -11.208 4.656 5.562 1.00 96.25 78 MET A O 1
ATOM 619 N N . ARG A 1 79 ? -12.474 3.354 6.855 1.00 94.94 79 ARG A N 1
ATOM 620 C CA . ARG A 1 79 ? -12.960 4.449 7.719 1.00 94.94 79 ARG A CA 1
ATOM 621 C C . ARG A 1 79 ? -12.004 4.785 8.866 1.00 94.94 79 ARG A C 1
ATOM 623 O O . ARG A 1 79 ? -12.439 5.081 9.978 1.00 94.94 79 ARG A O 1
ATOM 630 N N . ILE A 1 80 ? -10.700 4.716 8.608 1.00 96.56 80 ILE A N 1
ATOM 631 C CA . ILE A 1 80 ? -9.645 4.993 9.588 1.00 96.56 80 ILE A CA 1
ATOM 632 C C . ILE A 1 80 ? -8.565 5.899 8.989 1.00 96.56 80 ILE A C 1
ATOM 634 O O . ILE A 1 80 ? -8.373 5.896 7.774 1.00 96.56 80 ILE A O 1
ATOM 638 N N . PRO A 1 81 ? -7.812 6.651 9.812 1.00 97.50 81 PRO A N 1
ATOM 639 C CA . PRO A 1 81 ? -6.634 7.365 9.340 1.00 97.50 81 PRO A CA 1
ATOM 640 C C . PRO A 1 81 ? -5.620 6.403 8.712 1.00 97.50 81 PRO A C 1
ATOM 642 O O . PRO A 1 81 ? -5.144 5.475 9.373 1.00 97.50 81 PRO A O 1
ATOM 645 N N . ALA A 1 82 ? -5.272 6.646 7.450 1.00 97.00 82 ALA A N 1
ATOM 646 C CA . ALA A 1 82 ? -4.317 5.835 6.713 1.00 97.00 82 ALA A CA 1
ATOM 647 C C . ALA A 1 82 ? -3.295 6.704 5.970 1.00 97.00 82 ALA A C 1
ATOM 649 O O . ALA A 1 82 ? -3.644 7.728 5.384 1.00 97.00 82 ALA A O 1
ATOM 650 N N . CYS A 1 83 ? -2.037 6.270 5.970 1.00 97.00 83 CYS A N 1
ATOM 651 C CA . CYS A 1 83 ? -0.942 6.906 5.243 1.00 97.00 83 CYS A CA 1
ATOM 652 C C . CYS A 1 83 ? -0.285 5.897 4.299 1.00 97.00 83 CYS A C 1
ATOM 654 O O . CYS A 1 83 ? 0.083 4.801 4.723 1.00 97.00 83 CYS A O 1
ATOM 656 N N . VAL A 1 84 ? -0.076 6.286 3.041 1.00 97.56 84 VAL A N 1
ATOM 657 C CA . VAL A 1 84 ? 0.703 5.508 2.067 1.00 97.56 84 VAL A CA 1
ATOM 658 C C . VAL A 1 84 ? 1.976 6.279 1.741 1.00 97.56 84 VAL A C 1
ATOM 660 O O . VAL A 1 84 ? 1.920 7.423 1.292 1.00 97.56 84 VAL A O 1
ATOM 663 N N . TYR A 1 85 ? 3.126 5.662 1.989 1.00 96.75 85 TYR A N 1
ATOM 664 C CA . TYR A 1 85 ? 4.433 6.242 1.704 1.00 96.75 85 TYR A CA 1
ATOM 665 C C . TYR A 1 85 ? 4.873 5.894 0.285 1.00 96.75 85 TYR A C 1
ATOM 667 O O . TYR A 1 85 ? 4.745 4.752 -0.162 1.00 96.75 85 TYR A O 1
ATOM 675 N N . LEU A 1 86 ? 5.425 6.887 -0.409 1.00 96.00 86 LEU A N 1
ATOM 676 C CA . LEU A 1 86 ? 5.926 6.736 -1.772 1.00 96.00 86 LEU A CA 1
ATOM 677 C C . LEU A 1 86 ? 7.179 5.840 -1.823 1.00 96.00 86 LEU A C 1
ATOM 679 O O . LEU A 1 86 ? 7.870 5.687 -0.809 1.00 96.00 86 LEU A O 1
ATOM 683 N N . PRO A 1 87 ? 7.498 5.254 -2.993 1.00 94.50 87 PRO A N 1
ATOM 684 C CA . PRO A 1 87 ? 8.717 4.472 -3.171 1.00 94.50 87 PRO A CA 1
ATOM 685 C C . PRO A 1 87 ? 9.974 5.260 -2.781 1.00 94.50 87 PRO A C 1
ATOM 687 O O . PRO A 1 87 ? 10.160 6.403 -3.195 1.00 94.50 87 PRO A O 1
ATOM 690 N N . ALA A 1 88 ? 10.865 4.627 -2.017 1.00 88.31 88 ALA A N 1
ATOM 691 C CA . ALA A 1 88 ? 12.100 5.263 -1.554 1.00 88.31 88 ALA A CA 1
ATOM 692 C C . ALA A 1 88 ? 13.119 5.505 -2.682 1.00 88.31 88 ALA A C 1
ATOM 694 O O . ALA A 1 88 ? 13.935 6.416 -2.589 1.00 88.31 88 ALA A O 1
ATOM 695 N N . GLU A 1 89 ? 13.074 4.695 -3.743 1.00 84.88 89 GLU A N 1
ATOM 696 C CA . GLU A 1 89 ? 14.042 4.751 -4.849 1.00 84.88 89 GLU A CA 1
ATOM 697 C C . GLU A 1 89 ? 13.772 5.898 -5.831 1.00 84.88 89 GLU A C 1
ATOM 699 O O . GLU A 1 89 ? 14.634 6.254 -6.631 1.00 84.88 89 GLU A O 1
ATOM 704 N N . GLY A 1 90 ? 12.589 6.510 -5.758 1.00 88.25 90 GLY A N 1
ATOM 705 C CA . GLY A 1 90 ? 12.234 7.642 -6.596 1.00 88.25 90 GLY A CA 1
ATOM 706 C C . GLY A 1 90 ? 10.783 8.055 -6.413 1.00 88.25 90 GLY A C 1
ATOM 707 O O . GLY A 1 90 ? 9.885 7.219 -6.292 1.00 88.25 90 GLY A O 1
ATOM 708 N N . ARG A 1 91 ? 10.550 9.369 -6.421 1.00 92.62 91 ARG A N 1
ATOM 709 C CA . ARG A 1 91 ? 9.199 9.929 -6.426 1.00 92.62 91 ARG A CA 1
ATOM 710 C C . ARG A 1 91 ? 8.518 9.587 -7.763 1.00 92.62 91 ARG A C 1
ATOM 712 O O . ARG A 1 91 ? 9.117 9.870 -8.802 1.00 92.62 91 ARG A O 1
ATOM 719 N N . PRO A 1 92 ? 7.294 9.028 -7.755 1.00 95.38 92 PRO A N 1
ATOM 720 C CA . PRO A 1 92 ? 6.525 8.826 -8.976 1.00 95.38 92 PRO A CA 1
ATOM 721 C C . PRO A 1 92 ? 6.256 10.148 -9.715 1.00 95.38 92 PRO A C 1
ATOM 723 O O . PRO A 1 92 ? 6.240 11.207 -9.074 1.00 95.38 92 PRO A O 1
ATOM 726 N N . PRO A 1 93 ? 6.027 10.103 -11.037 1.00 96.56 93 PRO A N 1
ATOM 727 C CA . PRO A 1 93 ? 5.567 11.252 -11.813 1.00 96.56 93 PRO A CA 1
ATOM 728 C C . PRO A 1 93 ? 4.312 11.912 -11.218 1.00 96.56 93 PRO A C 1
ATOM 730 O O . PRO A 1 93 ? 3.492 11.247 -10.586 1.00 96.56 93 PRO A O 1
ATOM 733 N N . ASP A 1 94 ? 4.147 13.223 -11.421 1.00 96.75 94 ASP A N 1
ATOM 734 C CA . ASP A 1 94 ? 3.037 13.986 -10.826 1.00 96.75 94 ASP A CA 1
ATOM 735 C C . ASP A 1 94 ? 1.652 13.478 -11.261 1.00 96.75 94 ASP A C 1
ATOM 737 O O . ASP A 1 94 ? 0.711 13.495 -10.466 1.00 96.75 94 ASP A O 1
ATOM 741 N N . AS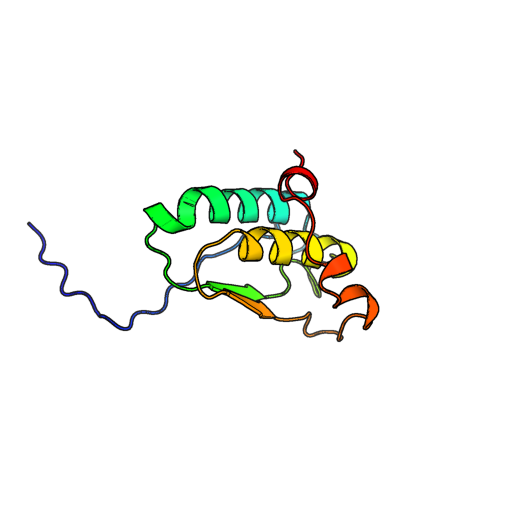P A 1 95 ? 1.520 12.986 -12.493 1.00 97.19 95 ASP A N 1
ATOM 742 C CA . ASP A 1 95 ? 0.287 12.400 -13.022 1.00 97.19 95 ASP A CA 1
ATOM 743 C C . ASP A 1 95 ? -0.101 11.097 -12.302 1.00 97.19 95 ASP A C 1
ATOM 745 O O . ASP A 1 95 ? -1.291 10.866 -12.059 1.00 97.19 95 ASP A O 1
ATOM 749 N N . GLU A 1 96 ? 0.881 10.317 -11.837 1.00 97.31 96 GLU A N 1
ATOM 750 C CA . GLU A 1 96 ? 0.680 9.109 -11.019 1.00 97.31 96 GLU A CA 1
ATOM 751 C C . GLU A 1 96 ? 0.395 9.395 -9.530 1.00 97.31 96 GLU A C 1
ATOM 753 O O . GLU A 1 96 ? 0.154 8.474 -8.743 1.00 97.31 96 GLU A O 1
ATOM 758 N N . LEU A 1 97 ? 0.428 10.665 -9.116 1.00 96.62 97 LEU A N 1
ATOM 759 C CA . LEU A 1 97 ? 0.122 11.098 -7.747 1.00 96.62 97 LEU A CA 1
ATOM 760 C C . LEU A 1 97 ? -1.265 11.739 -7.626 1.00 96.62 97 LEU A C 1
ATOM 762 O O . LEU A 1 97 ? -1.690 12.114 -6.532 1.00 96.62 97 LEU A O 1
ATOM 766 N N . THR A 1 98 ? -1.984 11.871 -8.739 1.00 97.62 98 THR A N 1
ATOM 767 C CA . THR A 1 98 ? -3.323 12.455 -8.744 1.00 97.62 98 THR A CA 1
ATOM 768 C C . THR A 1 98 ? -4.350 11.503 -8.131 1.00 97.62 98 THR A C 1
ATOM 770 O O . THR A 1 98 ? -4.283 10.284 -8.300 1.00 97.62 98 THR A O 1
ATOM 773 N N . ALA A 1 99 ? -5.368 12.058 -7.466 1.00 96.50 99 ALA A N 1
ATOM 774 C CA . ALA A 1 99 ? -6.490 11.262 -6.966 1.00 96.50 99 ALA A CA 1
ATOM 775 C C . ALA A 1 99 ? -7.198 10.501 -8.100 1.00 96.50 99 ALA A C 1
ATOM 777 O O . ALA A 1 99 ? -7.573 9.352 -7.917 1.00 96.50 99 ALA A O 1
ATOM 778 N N . ALA A 1 100 ? -7.312 11.105 -9.288 1.00 96.88 100 ALA A N 1
ATOM 779 C CA . ALA A 1 100 ? -7.901 10.461 -10.462 1.00 96.88 100 ALA A CA 1
ATOM 780 C C . ALA A 1 100 ? -7.125 9.213 -10.922 1.00 96.88 100 ALA A C 1
ATOM 782 O O . ALA A 1 100 ? -7.721 8.270 -11.435 1.00 96.88 100 ALA A O 1
ATOM 783 N N . PHE A 1 101 ? -5.803 9.194 -10.740 1.00 97.19 101 PHE A N 1
ATOM 784 C CA . PHE A 1 101 ? -4.978 8.032 -11.057 1.00 97.19 101 PHE A CA 1
ATOM 785 C C . PHE A 1 101 ? -5.051 6.950 -9.970 1.00 97.19 101 PHE A C 1
ATOM 787 O O . PHE A 1 101 ? -5.175 5.757 -10.281 1.00 97.19 101 PHE A O 1
ATOM 794 N N . LEU A 1 102 ? -4.949 7.381 -8.708 1.00 97.44 102 LEU A N 1
ATOM 795 C CA . LEU A 1 102 ? -4.780 6.523 -7.533 1.00 97.44 102 LEU A CA 1
ATOM 796 C C . LEU A 1 102 ? -6.087 5.943 -6.991 1.00 97.44 102 LEU A C 1
ATOM 798 O O . LEU A 1 102 ? -6.070 4.860 -6.413 1.00 97.44 102 LEU A O 1
ATOM 802 N N . ILE A 1 103 ? -7.203 6.652 -7.141 1.00 96.81 103 ILE A N 1
ATOM 803 C CA . ILE A 1 103 ? -8.497 6.235 -6.605 1.00 96.81 103 ILE A CA 1
ATOM 804 C C . ILE A 1 103 ? -9.327 5.649 -7.739 1.00 96.81 103 ILE A C 1
ATOM 806 O O . ILE A 1 103 ? -9.780 6.350 -8.642 1.00 96.81 103 ILE A O 1
ATOM 810 N N . ARG A 1 104 ? -9.509 4.333 -7.685 1.00 95.69 104 ARG A N 1
ATOM 811 C CA . ARG A 1 104 ? -10.298 3.534 -8.621 1.00 95.69 104 ARG A CA 1
ATOM 812 C C . ARG A 1 104 ? -11.338 2.735 -7.830 1.00 95.69 104 ARG A C 1
ATOM 814 O O . ARG A 1 104 ? -11.147 2.515 -6.635 1.00 95.69 104 ARG A O 1
ATOM 821 N N . PRO A 1 105 ? -12.427 2.264 -8.461 1.00 96.12 105 PRO A N 1
ATOM 822 C CA . PRO A 1 105 ? -13.353 1.360 -7.789 1.00 96.12 105 PRO A CA 1
ATOM 823 C C . PRO A 1 105 ? -12.609 0.147 -7.215 1.00 96.12 105 PRO A C 1
ATOM 825 O O . PRO A 1 105 ? -11.810 -0.477 -7.914 1.00 96.12 105 PRO A O 1
ATOM 828 N N . VAL A 1 106 ? -12.870 -0.224 -5.957 1.00 94.06 106 VAL A N 1
ATOM 829 C CA . VAL A 1 106 ? -12.163 -1.353 -5.320 1.00 94.06 106 VAL A CA 1
ATOM 830 C C . VAL A 1 106 ? -12.368 -2.667 -6.075 1.00 94.06 106 VAL A C 1
ATOM 832 O O . VAL A 1 106 ? -11.429 -3.449 -6.223 1.00 94.06 106 VAL A O 1
ATOM 835 N N . ALA A 1 107 ? -13.555 -2.866 -6.652 1.00 93.25 107 ALA A N 1
ATOM 836 C CA . ALA A 1 107 ? -13.844 -3.996 -7.532 1.00 93.25 107 ALA A CA 1
ATOM 837 C C . ALA A 1 107 ? -12.922 -4.060 -8.767 1.00 93.25 107 ALA A C 1
ATOM 839 O O . ALA A 1 107 ? -12.709 -5.140 -9.317 1.00 93.25 107 ALA A O 1
ATOM 840 N N . ASP A 1 108 ? -12.361 -2.925 -9.200 1.00 94.06 108 ASP A N 1
ATOM 841 C CA . ASP A 1 108 ? -11.460 -2.874 -10.345 1.00 94.06 108 ASP A CA 1
ATOM 842 C C . ASP A 1 108 ? -10.005 -3.199 -10.008 1.00 94.06 108 ASP A C 1
ATOM 844 O O . ASP A 1 108 ? -9.290 -3.737 -10.855 1.00 94.06 108 ASP A O 1
ATOM 848 N N . VAL A 1 109 ? -9.563 -2.874 -8.794 1.00 93.56 109 VAL A N 1
ATOM 849 C CA . VAL A 1 109 ? -8.169 -3.079 -8.367 1.00 93.56 109 VAL A CA 1
ATOM 850 C C . VAL A 1 109 ? -7.968 -4.387 -7.610 1.00 93.56 109 VAL A C 1
ATOM 852 O O . VAL A 1 109 ? -6.862 -4.916 -7.607 1.00 93.56 109 VAL A O 1
ATOM 855 N N . LEU A 1 110 ? -9.030 -4.936 -7.013 1.00 93.06 110 LEU A N 1
ATOM 856 C CA . LEU A 1 110 ? -9.025 -6.242 -6.356 1.00 93.06 110 LEU A CA 1
ATOM 857 C C . LEU A 1 110 ? -9.675 -7.316 -7.235 1.00 93.06 110 LEU A C 1
ATOM 859 O O . LEU A 1 110 ? -10.481 -8.108 -6.744 1.00 93.06 110 LEU A O 1
ATOM 863 N N . LYS A 1 111 ? -9.363 -7.346 -8.534 1.00 83.50 111 LYS A N 1
ATOM 864 C CA . LYS A 1 111 ? -9.781 -8.457 -9.404 1.00 83.50 111 LYS A CA 1
ATOM 865 C C . LYS A 1 111 ? -9.002 -9.727 -9.026 1.00 83.50 111 LYS A C 1
ATOM 867 O O . LYS A 1 111 ? -7.832 -9.605 -8.666 1.00 83.50 111 LYS A O 1
ATOM 872 N N . PRO A 1 112 ? -9.650 -10.904 -9.023 1.00 60.41 112 PRO A N 1
ATOM 873 C CA . PRO A 1 112 ? -8.947 -12.177 -8.888 1.00 60.41 112 PRO A CA 1
ATOM 874 C C . PRO A 1 112 ? -8.005 -12.434 -10.070 1.00 60.41 112 PRO A C 1
ATOM 876 O O . PRO A 1 112 ? -8.263 -11.887 -11.170 1.00 60.41 112 PRO A O 1
#

Foldseek 3Di:
DDDPPDPVDDDDDDPQDQDPDLPAAGDLLSLLVSLVCCLVCCVVVVPAEEEEEQRRPDSNPDDCLLRQLQVQQSVVPDPHHYHYHADPVDHDDPVCVDCVSNHDHNCVNNPD

Sequence (112 aa):
MVNRRQDETATWFLLFATKAHWKEASKLEYIVDGMRWVLDNYESQQIRSLALPALGCGLGGLTWSAVGPILCSVVHEMRIPACVYLPAEGRPPDDELTAAFLIRPVADVLKP

Secondary structure (DSSP, 8-state):
-------TTPPP-------SSTTSPP-HHHHHHHHHHHHHHTTTTT---EEE--TTBGGG-B-HHHHHHHHHHHHHHSSS-EEEPPPTT-PPPGGGGSHHHH---HHHHS--

Radius of gyration: 15.33 Å; chains: 1; bounding box: 29×30×46 Å